Protein AF-A0A318GYC6-F1 (afdb_monomer)

Organism: NCBI:txid744406

Structure (mmCIF, N/CA/C/O backbone):
data_AF-A0A318GYC6-F1
#
_entry.id   AF-A0A318GYC6-F1
#
loop_
_atom_site.group_PDB
_atom_site.id
_atom_site.type_symbol
_atom_site.label_atom_id
_atom_site.label_alt_id
_atom_site.label_comp_id
_atom_site.label_asym_id
_atom_site.label_entity_id
_atom_site.label_seq_id
_atom_site.pdbx_PDB_ins_code
_atom_site.Cartn_x
_atom_site.Cartn_y
_atom_site.Cartn_z
_atom_site.occupancy
_atom_site.B_iso_or_equiv
_atom_site.auth_seq_id
_atom_site.auth_comp_id
_atom_site.auth_asym_id
_atom_site.auth_atom_id
_atom_site.pdbx_PDB_model_num
ATOM 1 N N . MET A 1 1 ? -8.474 -26.275 -6.271 1.00 38.78 1 MET A N 1
ATOM 2 C CA . MET A 1 1 ? -8.269 -25.717 -4.921 1.00 38.78 1 MET A CA 1
ATOM 3 C C . MET A 1 1 ? -9.166 -24.500 -4.816 1.00 38.78 1 MET A C 1
ATOM 5 O O . MET A 1 1 ? -8.887 -23.512 -5.479 1.00 38.78 1 MET A O 1
ATOM 9 N N . VAL A 1 2 ? -10.290 -24.625 -4.114 1.00 45.53 2 VAL A N 1
ATOM 10 C CA . VAL A 1 2 ? -11.172 -23.493 -3.804 1.00 45.53 2 VAL A CA 1
ATOM 11 C C . VAL A 1 2 ? -10.734 -22.996 -2.434 1.00 45.53 2 VAL A C 1
ATOM 13 O O . VAL A 1 2 ? -10.643 -23.796 -1.505 1.00 45.53 2 VAL A O 1
ATOM 16 N N . LEU A 1 3 ? -10.363 -21.723 -2.337 1.00 44.28 3 LEU A N 1
ATOM 17 C CA . LEU A 1 3 ? -10.061 -21.087 -1.062 1.00 44.28 3 LEU A CA 1
ATOM 18 C C . LEU A 1 3 ? -11.384 -20.514 -0.532 1.00 44.28 3 LEU A C 1
ATOM 20 O O . LEU A 1 3 ? -11.840 -19.488 -1.025 1.00 44.28 3 LEU A O 1
ATOM 24 N N . GLU A 1 4 ? -12.027 -21.189 0.419 1.00 53.41 4 GLU A N 1
ATOM 25 C CA . GLU A 1 4 ? -13.171 -20.623 1.146 1.00 53.41 4 GLU A CA 1
ATOM 26 C C . GLU A 1 4 ? -12.617 -19.763 2.288 1.00 53.41 4 GLU A C 1
ATOM 28 O O . GLU A 1 4 ? -12.263 -20.271 3.350 1.00 53.41 4 GLU A O 1
ATOM 33 N N . ALA A 1 5 ? -12.473 -18.461 2.044 1.00 60.94 5 ALA A N 1
ATOM 34 C CA . ALA A 1 5 ? -12.127 -17.480 3.066 1.00 60.94 5 ALA A CA 1
ATOM 35 C C . ALA A 1 5 ? -13.164 -16.356 3.012 1.00 60.94 5 ALA A C 1
ATOM 37 O O . ALA A 1 5 ? -13.162 -15.533 2.100 1.00 60.94 5 ALA A O 1
ATOM 38 N N . GLN A 1 6 ? -14.077 -16.356 3.977 1.00 66.06 6 GLN A N 1
ATOM 39 C CA . GLN A 1 6 ? -15.097 -15.330 4.148 1.00 66.06 6 GLN A CA 1
ATOM 40 C C . GLN A 1 6 ? -15.064 -14.888 5.611 1.00 66.06 6 GLN A C 1
ATOM 42 O O . GLN A 1 6 ? -15.323 -15.686 6.506 1.00 66.06 6 GLN A O 1
ATOM 47 N N . ALA A 1 7 ? -14.678 -13.632 5.837 1.00 75.81 7 ALA A N 1
ATOM 48 C CA . ALA A 1 7 ? -14.790 -12.958 7.125 1.00 75.81 7 ALA A CA 1
ATOM 49 C C . ALA A 1 7 ? -16.049 -12.084 7.116 1.00 75.81 7 ALA A C 1
ATOM 51 O O . ALA A 1 7 ? -16.463 -11.568 6.073 1.00 75.81 7 ALA A O 1
ATOM 52 N N . THR A 1 8 ? -16.665 -11.910 8.275 1.00 83.69 8 THR A N 1
ATOM 53 C CA . THR A 1 8 ? -17.798 -11.006 8.451 1.00 83.69 8 THR A CA 1
ATOM 54 C C . THR A 1 8 ? -17.336 -9.550 8.453 1.00 83.69 8 THR A C 1
ATOM 56 O O . THR A 1 8 ? -16.204 -9.225 8.813 1.00 83.69 8 THR A O 1
ATOM 59 N N . LEU A 1 9 ? -18.246 -8.631 8.117 1.00 81.44 9 LEU A N 1
ATOM 60 C CA . LEU A 1 9 ? -17.970 -7.198 8.259 1.00 81.44 9 LEU A CA 1
ATOM 61 C C . LEU A 1 9 ? -17.664 -6.822 9.718 1.00 81.44 9 LEU A C 1
ATOM 63 O O . LEU A 1 9 ? -16.872 -5.922 9.967 1.00 81.44 9 LEU A O 1
ATOM 67 N N . HIS A 1 10 ? -18.258 -7.539 10.677 1.00 84.00 10 HIS A N 1
ATOM 68 C CA . HIS A 1 10 ? -17.984 -7.344 12.097 1.00 84.00 10 HIS A CA 1
ATOM 69 C C . HIS A 1 10 ? -16.529 -7.680 12.455 1.00 84.00 10 HIS A C 1
ATOM 71 O O . HIS A 1 10 ? -15.883 -6.903 13.150 1.00 84.00 10 HIS A O 1
ATOM 77 N N . GLU A 1 11 ? -15.985 -8.781 11.934 1.00 83.88 11 GLU A N 1
ATOM 78 C CA . GLU A 1 11 ? -14.575 -9.146 12.139 1.00 83.88 11 GLU A CA 1
ATOM 79 C C . GLU A 1 11 ? -13.620 -8.134 11.492 1.00 83.88 11 GLU A C 1
ATOM 81 O O . GLU A 1 11 ? -12.584 -7.807 12.073 1.00 83.88 11 GLU A O 1
ATOM 86 N N . ALA A 1 12 ? -13.990 -7.569 10.337 1.00 83.88 12 ALA A N 1
ATOM 87 C CA . ALA A 1 12 ? -13.216 -6.510 9.690 1.00 83.88 12 ALA A CA 1
ATOM 88 C C . ALA A 1 12 ? -13.119 -5.233 10.550 1.00 83.88 12 ALA A C 1
ATOM 90 O O . ALA A 1 12 ? -12.103 -4.539 10.502 1.00 83.88 12 ALA A O 1
ATOM 91 N N . CYS A 1 13 ? -14.131 -4.937 11.375 1.00 82.75 13 CYS A N 1
ATOM 92 C CA . CYS A 1 13 ? -14.093 -3.799 12.299 1.00 82.75 13 CYS A CA 1
ATOM 93 C C . CYS A 1 13 ? -13.037 -3.952 13.402 1.00 82.75 13 CYS A C 1
ATOM 95 O O . CYS A 1 13 ? -12.530 -2.947 13.886 1.00 82.75 13 CYS A O 1
ATOM 97 N N . SER A 1 14 ? -12.721 -5.184 13.811 1.00 83.44 14 SER A N 1
ATOM 98 C CA . SER A 1 14 ? -11.726 -5.471 14.856 1.00 83.44 14 SER A CA 1
ATOM 99 C C . SER A 1 14 ? -10.344 -5.843 14.318 1.00 83.44 14 SER A C 1
ATOM 101 O O . SER A 1 14 ? -9.441 -6.101 15.107 1.00 83.44 14 SER A O 1
ATOM 103 N N . ALA A 1 15 ? -10.176 -5.926 12.998 1.00 85.81 15 ALA A N 1
ATOM 104 C CA . ALA A 1 15 ? -8.904 -6.289 12.391 1.00 85.81 15 ALA A CA 1
ATOM 105 C C . ALA A 1 15 ? -7.870 -5.164 12.538 1.00 85.81 15 ALA A C 1
ATOM 107 O O . ALA A 1 15 ? -8.207 -3.983 12.458 1.00 85.81 15 ALA A O 1
ATOM 108 N N . ASP A 1 16 ? -6.592 -5.522 12.646 1.00 82.06 16 ASP A N 1
ATOM 109 C CA . ASP A 1 16 ? -5.510 -4.530 12.631 1.00 82.06 16 ASP A CA 1
ATOM 110 C C . ASP A 1 16 ? -5.395 -3.846 11.257 1.00 82.06 16 ASP A C 1
ATOM 112 O O . ASP A 1 16 ? -5.120 -2.644 11.156 1.00 82.06 16 ASP A O 1
ATOM 116 N N . VAL A 1 17 ? -5.640 -4.623 10.192 1.00 85.25 17 VAL A N 1
ATOM 117 C CA . VAL A 1 17 ? -5.576 -4.197 8.791 1.00 85.25 17 VAL A CA 1
ATOM 118 C C . VAL A 1 17 ? -6.613 -4.934 7.933 1.00 85.25 17 VAL A C 1
ATOM 120 O O . VAL A 1 17 ? -6.736 -6.155 7.990 1.00 85.25 17 VAL A O 1
ATOM 123 N N . VAL A 1 18 ? -7.294 -4.188 7.062 1.00 84.62 18 VAL A N 1
ATOM 124 C CA . VAL A 1 18 ? -8.182 -4.677 6.003 1.00 84.62 18 VAL A CA 1
ATOM 125 C C . VAL A 1 18 ? -7.682 -4.171 4.649 1.00 84.62 18 VAL A C 1
ATOM 127 O O . VAL A 1 18 ? -7.550 -2.966 4.429 1.00 84.62 18 VAL A O 1
ATOM 130 N N . LEU A 1 19 ? -7.431 -5.090 3.714 1.00 82.62 19 LEU A N 1
ATOM 131 C CA . LEU A 1 19 ? -7.016 -4.768 2.347 1.00 82.62 19 LEU A CA 1
ATOM 132 C C . LEU A 1 19 ? -8.168 -5.007 1.375 1.00 82.62 19 LEU A C 1
ATOM 134 O O . LEU A 1 19 ? -8.715 -6.107 1.310 1.00 82.62 19 LEU A O 1
ATOM 138 N N . VAL A 1 20 ? -8.502 -3.993 0.583 1.00 83.75 20 VAL A N 1
ATOM 139 C CA . VAL A 1 20 ? -9.563 -4.068 -0.425 1.00 83.75 20 VAL A CA 1
ATOM 140 C C . VAL A 1 20 ? -8.948 -3.965 -1.817 1.0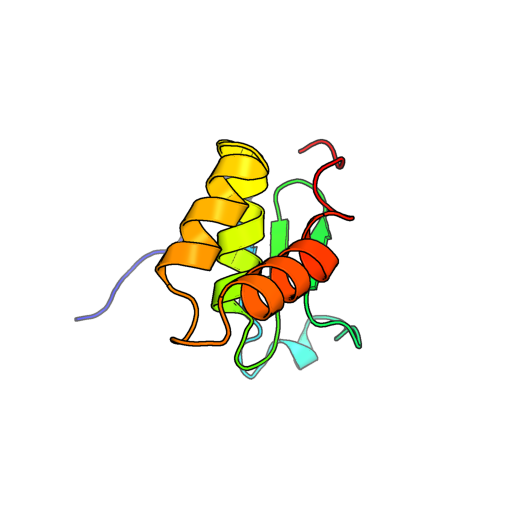0 83.75 20 VAL A C 1
ATOM 142 O O . VAL A 1 20 ? -8.335 -2.958 -2.172 1.00 83.75 20 VAL A O 1
ATOM 145 N N . GLY A 1 21 ? -9.109 -5.017 -2.621 1.00 80.62 21 GLY A N 1
ATOM 146 C CA . GLY A 1 21 ? -8.715 -5.019 -4.032 1.00 80.62 21 GLY A CA 1
ATOM 147 C C . GLY A 1 21 ? -9.704 -4.264 -4.929 1.00 80.62 21 GLY A C 1
ATOM 148 O O . GLY A 1 21 ? -10.880 -4.126 -4.605 1.00 80.62 21 GLY A O 1
ATOM 149 N N . SER A 1 22 ? -9.237 -3.818 -6.096 1.00 71.56 22 SER A N 1
ATOM 150 C CA . SER A 1 22 ? -10.007 -3.044 -7.087 1.00 71.56 22 SER A CA 1
ATOM 151 C C . SER A 1 22 ? -10.738 -3.920 -8.118 1.00 71.56 22 SER A C 1
ATOM 153 O O . SER A 1 22 ? -10.703 -3.620 -9.307 1.00 71.56 22 SER A O 1
ATOM 155 N N . GLY A 1 23 ? -11.342 -5.035 -7.686 1.00 77.38 23 GLY A N 1
ATOM 156 C CA . GLY A 1 23 ? -11.969 -6.039 -8.563 1.00 77.38 23 GLY A CA 1
ATOM 157 C C . GLY A 1 23 ? -12.845 -5.467 -9.694 1.00 77.38 23 GLY A C 1
ATOM 158 O O . GLY A 1 23 ? -13.309 -4.334 -9.639 1.00 77.38 23 GLY A O 1
ATOM 159 N N . LEU A 1 24 ? -13.105 -6.266 -10.738 1.00 79.00 24 LEU A N 1
ATOM 160 C CA . LEU A 1 24 ? -13.736 -5.806 -11.994 1.00 79.00 24 LEU A CA 1
ATOM 161 C C . LEU A 1 24 ? -15.015 -4.964 -11.805 1.00 79.00 24 LEU A C 1
ATOM 163 O O . LEU A 1 24 ? -15.258 -4.048 -12.586 1.00 79.00 24 LEU A O 1
ATOM 167 N N . GLN A 1 25 ? -15.796 -5.250 -10.761 1.00 80.88 25 GLN A N 1
ATOM 168 C CA . GLN A 1 25 ? -17.068 -4.587 -10.458 1.00 80.88 25 GLN A CA 1
ATOM 169 C C . GLN A 1 25 ? -16.964 -3.450 -9.430 1.00 80.88 25 GLN A C 1
ATOM 171 O O . GLN A 1 25 ? -17.977 -2.851 -9.089 1.00 80.88 25 GLN A O 1
ATOM 176 N N . THR A 1 26 ? -15.775 -3.102 -8.923 1.00 82.25 26 THR A N 1
ATOM 177 C CA . THR A 1 26 ? -15.621 -2.082 -7.865 1.00 82.25 26 THR A CA 1
ATOM 178 C C . THR A 1 26 ? -16.261 -0.743 -8.246 1.00 82.25 26 THR A C 1
ATOM 180 O O . THR A 1 26 ? -16.849 -0.082 -7.397 1.00 82.25 26 THR A O 1
ATOM 183 N N . ARG A 1 27 ? -16.232 -0.381 -9.535 1.00 82.44 27 ARG A N 1
ATOM 184 C CA . ARG A 1 27 ? -16.862 0.838 -10.073 1.00 82.44 27 ARG A CA 1
ATOM 185 C C . ARG A 1 27 ? -18.386 0.875 -9.965 1.00 82.44 27 ARG A C 1
ATOM 187 O O . ARG A 1 27 ? -18.959 1.952 -10.051 1.00 82.44 27 ARG A O 1
ATOM 194 N N . GLU A 1 28 ? -19.037 -0.274 -9.817 1.00 86.31 28 GLU A N 1
ATOM 195 C CA . GLU A 1 28 ? -20.497 -0.361 -9.699 1.00 86.31 28 GLU A CA 1
ATOM 196 C C . GLU A 1 28 ? -20.977 0.027 -8.294 1.00 86.31 28 GLU A C 1
ATOM 198 O O . GLU A 1 28 ? -22.141 0.375 -8.117 1.00 86.31 28 GLU A O 1
ATOM 203 N N . VAL A 1 29 ? -20.088 -0.037 -7.297 1.00 80.31 29 VAL A N 1
ATOM 204 C CA . VAL A 1 29 ? -20.449 0.059 -5.874 1.00 80.31 29 VAL A CA 1
ATOM 205 C C . VAL A 1 29 ? -19.620 1.077 -5.084 1.00 80.31 29 VAL A C 1
ATOM 207 O O . VAL A 1 29 ? -19.942 1.338 -3.926 1.00 80.31 29 VAL A O 1
ATOM 210 N N . ALA A 1 30 ? -18.564 1.649 -5.672 1.00 80.62 30 ALA A N 1
ATOM 211 C CA . ALA A 1 30 ? -17.696 2.627 -5.022 1.00 80.62 30 ALA A CA 1
ATOM 212 C C . ALA A 1 30 ? -17.131 3.664 -6.006 1.00 80.62 30 ALA A C 1
ATOM 214 O O . ALA A 1 30 ? -16.831 3.356 -7.163 1.00 80.62 30 ALA A O 1
ATOM 215 N N . ASP A 1 31 ? -16.915 4.881 -5.502 1.00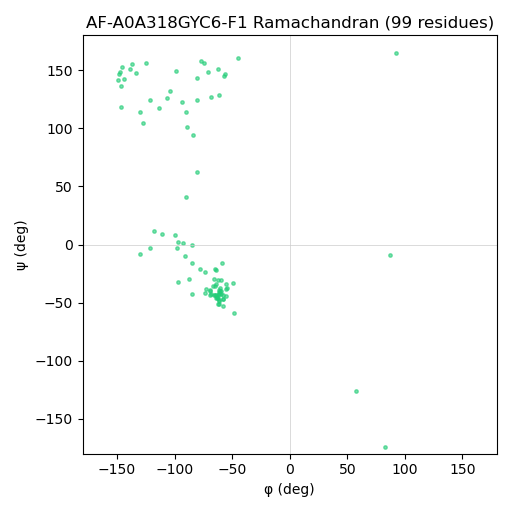 84.81 31 ASP A N 1
ATOM 216 C CA . ASP A 1 31 ? -16.236 5.941 -6.241 1.00 84.81 31 ASP A CA 1
ATOM 217 C C . ASP A 1 31 ? -14.758 5.595 -6.446 1.00 84.81 31 ASP A C 1
ATOM 219 O O . ASP A 1 31 ? -14.016 5.320 -5.499 1.00 84.81 31 ASP A O 1
ATOM 223 N N . VAL A 1 32 ? -14.312 5.643 -7.702 1.00 82.94 32 VAL A N 1
ATOM 224 C CA . VAL A 1 32 ? -12.900 5.446 -8.040 1.00 82.94 32 VAL A CA 1
ATOM 225 C C . VAL A 1 32 ? -12.190 6.788 -8.021 1.00 82.94 32 VAL A C 1
ATOM 227 O O . VAL A 1 32 ? -12.446 7.657 -8.851 1.00 82.94 32 VAL A O 1
ATOM 230 N N . LEU A 1 33 ? -11.271 6.925 -7.072 1.00 86.25 33 LEU A N 1
ATOM 231 C CA . LEU A 1 33 ? -10.410 8.091 -6.943 1.00 86.25 33 LEU A CA 1
ATOM 232 C C . LEU A 1 33 ? -9.241 8.000 -7.933 1.00 86.25 33 LEU A C 1
ATOM 234 O O . LEU A 1 33 ? -8.686 6.921 -8.145 1.00 86.25 33 LEU A O 1
ATOM 238 N N . ASP A 1 34 ? -8.826 9.137 -8.493 1.00 88.56 34 ASP A N 1
ATOM 239 C CA . ASP A 1 34 ? -7.632 9.235 -9.344 1.00 88.56 34 ASP A CA 1
ATOM 240 C C . ASP A 1 34 ? -6.354 9.312 -8.489 1.00 88.56 34 ASP A C 1
ATOM 242 O O . ASP A 1 34 ? -5.647 10.318 -8.434 1.00 88.56 34 ASP A O 1
ATOM 246 N N . GLN A 1 35 ? -6.111 8.251 -7.716 1.00 90.50 35 GLN A N 1
ATOM 247 C CA . GLN A 1 35 ? -4.940 8.111 -6.856 1.00 90.50 35 GLN A CA 1
ATOM 248 C C . GLN A 1 35 ? -4.515 6.639 -6.731 1.00 90.50 35 GLN A C 1
ATOM 250 O O . GLN A 1 35 ? -5.361 5.745 -6.710 1.00 90.50 35 GLN A O 1
ATOM 255 N N . PRO A 1 36 ? -3.207 6.357 -6.602 1.00 91.94 36 PRO A N 1
ATOM 256 C CA . PRO A 1 36 ? -2.695 4.985 -6.606 1.00 91.94 36 PRO A CA 1
ATOM 257 C C . PRO A 1 36 ? -2.978 4.202 -5.316 1.00 91.94 36 PRO A C 1
ATOM 259 O O . PRO A 1 36 ? -2.984 2.972 -5.338 1.00 91.94 36 PRO A O 1
ATOM 262 N N . PHE A 1 37 ? -3.181 4.903 -4.197 1.00 94.81 37 PHE A N 1
ATOM 263 C CA . PHE A 1 37 ? -3.382 4.334 -2.866 1.00 94.81 37 PHE A CA 1
ATOM 264 C C . PHE A 1 37 ? -4.285 5.249 -2.032 1.00 94.81 37 PHE A C 1
ATOM 266 O O . PHE A 1 37 ? -4.157 6.477 -2.092 1.00 94.81 37 PHE A O 1
ATOM 273 N N . VAL A 1 38 ? -5.176 4.668 -1.231 1.00 94.06 38 VAL A N 1
ATOM 274 C CA . VAL A 1 38 ? -5.953 5.378 -0.209 1.00 94.06 38 VAL A CA 1
ATOM 275 C C . VAL A 1 38 ? -6.148 4.482 1.008 1.00 94.06 38 VAL A C 1
ATOM 277 O O . VAL A 1 38 ? -6.388 3.284 0.869 1.00 94.06 38 VAL A O 1
ATOM 280 N N . ALA A 1 39 ? -6.091 5.071 2.201 1.00 93.88 39 ALA A N 1
ATOM 281 C CA . ALA A 1 39 ? -6.493 4.390 3.424 1.00 93.88 39 ALA A CA 1
ATOM 282 C C . ALA A 1 39 ? -7.331 5.287 4.348 1.00 93.88 39 ALA A C 1
ATOM 284 O O . ALA A 1 39 ? -7.285 6.528 4.287 1.00 93.88 39 ALA A O 1
ATOM 285 N N . ARG A 1 40 ? -8.135 4.630 5.184 1.00 91.31 40 ARG A N 1
ATOM 286 C CA . ARG A 1 40 ? -9.010 5.203 6.211 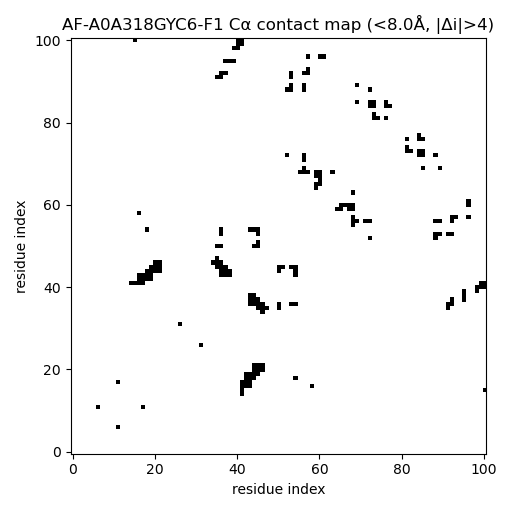1.00 91.31 40 ARG A CA 1
ATOM 287 C C . ARG A 1 40 ? -9.065 4.226 7.387 1.00 91.31 40 ARG A C 1
ATOM 289 O O . ARG A 1 40 ? -9.513 3.097 7.214 1.00 91.31 40 ARG A O 1
ATOM 296 N N . GLY A 1 41 ? -8.620 4.660 8.565 1.00 90.50 41 GLY A N 1
ATOM 297 C CA . GLY A 1 41 ? -8.533 3.788 9.738 1.00 90.50 41 GLY A CA 1
ATOM 298 C C . GLY A 1 41 ? -7.660 2.562 9.467 1.00 90.50 41 GLY A C 1
ATOM 299 O O . GLY A 1 41 ? -6.523 2.697 9.008 1.00 90.50 41 GLY A O 1
ATOM 300 N N . ASN A 1 42 ? -8.209 1.375 9.713 1.00 92.12 42 ASN A N 1
ATOM 301 C CA . ASN A 1 42 ? -7.579 0.088 9.417 1.00 92.12 42 ASN A CA 1
ATOM 302 C C . ASN A 1 42 ? -7.797 -0.412 7.970 1.00 92.12 42 ASN A C 1
ATOM 304 O O . ASN A 1 42 ? -7.271 -1.466 7.622 1.00 92.12 42 ASN A O 1
ATOM 308 N N . VAL A 1 43 ? -8.521 0.313 7.108 1.00 91.94 43 VAL A N 1
ATOM 309 C CA . VAL A 1 43 ? -8.840 -0.125 5.737 1.00 91.94 43 VAL A CA 1
ATOM 310 C C . VAL A 1 43 ? -7.983 0.599 4.699 1.00 91.94 43 VAL A C 1
ATOM 312 O O . VAL A 1 43 ? -7.916 1.830 4.693 1.00 91.94 43 VAL A O 1
ATOM 315 N N . ALA A 1 44 ? -7.397 -0.148 3.760 1.00 93.88 44 ALA A N 1
ATOM 316 C CA . ALA A 1 44 ? -6.647 0.393 2.628 1.00 93.88 44 ALA A CA 1
ATOM 317 C C . ALA A 1 44 ? -7.023 -0.258 1.290 1.00 93.88 44 ALA A C 1
ATOM 319 O O . ALA A 1 44 ? -7.327 -1.450 1.212 1.00 93.88 44 ALA A O 1
ATOM 320 N N . THR A 1 45 ? -6.944 0.524 0.214 1.00 93.19 45 THR A N 1
ATOM 321 C CA . THR A 1 45 ? -7.083 0.046 -1.166 1.00 93.19 45 THR A CA 1
ATOM 322 C C . THR A 1 45 ? -6.061 0.709 -2.086 1.00 93.19 45 THR A C 1
ATOM 324 O O . THR A 1 45 ? -5.600 1.827 -1.842 1.00 93.19 45 THR A O 1
ATOM 327 N N . ALA A 1 46 ? -5.680 -0.008 -3.141 1.00 92.94 46 ALA A N 1
ATOM 328 C CA . ALA A 1 46 ? -4.716 0.434 -4.134 1.00 92.94 46 ALA A CA 1
ATOM 329 C C . ALA A 1 46 ? -5.074 -0.107 -5.523 1.00 92.94 46 ALA A C 1
ATOM 331 O O . ALA A 1 46 ? -5.695 -1.166 -5.663 1.00 92.94 46 ALA A O 1
ATOM 332 N N . GLY A 1 47 ? -4.656 0.621 -6.556 1.00 88.44 47 GLY A N 1
ATOM 333 C CA . GLY A 1 47 ? -4.929 0.294 -7.953 1.00 88.44 47 GLY A CA 1
ATOM 334 C C . GLY A 1 47 ? -3.664 0.193 -8.801 1.00 88.44 47 GLY A C 1
ATOM 335 O O . GLY A 1 47 ? -2.634 0.794 -8.499 1.00 88.44 47 GLY A O 1
ATOM 336 N N . GLY A 1 48 ? -3.758 -0.555 -9.901 1.00 87.88 48 GLY A N 1
ATOM 337 C CA . GLY A 1 48 ? -2.684 -0.681 -10.887 1.00 87.88 48 GLY A CA 1
ATOM 338 C C . GLY A 1 48 ? -1.608 -1.710 -10.531 1.00 87.88 48 GLY A C 1
ATOM 339 O O . GLY A 1 48 ? -1.707 -2.452 -9.556 1.00 87.88 48 GLY A O 1
ATOM 340 N N . CYS A 1 49 ? -0.560 -1.767 -11.354 1.00 91.44 49 CYS A N 1
ATOM 341 C CA . CYS A 1 49 ? 0.486 -2.793 -11.271 1.00 91.44 49 CYS A CA 1
ATOM 342 C C . CYS A 1 49 ? 1.314 -2.754 -9.977 1.00 91.44 49 CYS A C 1
ATOM 344 O O . CYS A 1 49 ? 1.900 -3.765 -9.605 1.00 91.44 49 CYS A O 1
ATOM 346 N N . LEU A 1 50 ? 1.345 -1.612 -9.286 1.00 93.56 50 LEU A N 1
ATOM 347 C CA . LEU A 1 50 ? 2.076 -1.423 -8.030 1.00 93.56 50 LEU A CA 1
ATOM 348 C C . LEU A 1 50 ? 1.177 -1.531 -6.788 1.00 93.56 50 LEU A C 1
ATOM 350 O O . LEU A 1 50 ? 1.638 -1.277 -5.677 1.00 93.56 50 LEU A O 1
ATOM 354 N N . ALA A 1 51 ? -0.089 -1.931 -6.948 1.00 92.62 51 ALA A N 1
ATOM 355 C CA . ALA A 1 51 ? -1.041 -2.021 -5.843 1.00 92.62 51 ALA A CA 1
ATOM 356 C C . ALA A 1 51 ? -0.536 -2.912 -4.698 1.00 92.62 51 ALA A C 1
ATOM 358 O O . ALA A 1 51 ? -0.620 -2.524 -3.535 1.00 92.62 51 ALA A O 1
ATOM 359 N N . SER A 1 52 ? 0.037 -4.076 -5.019 1.00 93.06 52 SER A N 1
ATOM 360 C CA . SER A 1 52 ? 0.592 -5.001 -4.023 1.00 93.06 52 SER A CA 1
ATOM 361 C C . SER A 1 52 ? 1.736 -4.379 -3.223 1.00 93.06 52 SER A C 1
ATOM 363 O O . SER A 1 52 ? 1.781 -4.537 -2.007 1.00 93.06 52 SER A O 1
ATOM 365 N N . VAL A 1 53 ? 2.619 -3.629 -3.886 1.00 95.75 53 VAL A N 1
ATOM 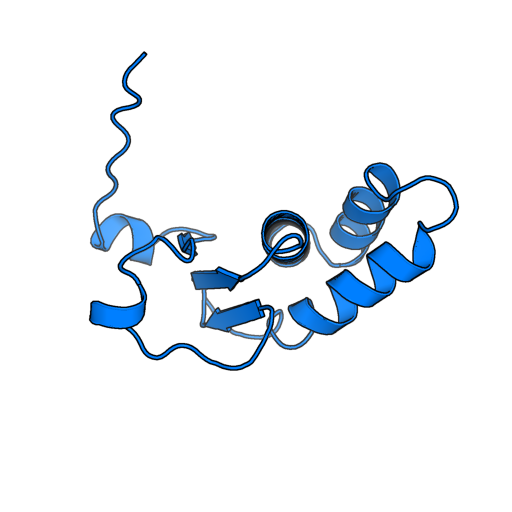366 C CA . VAL A 1 53 ? 3.751 -2.936 -3.258 1.00 95.75 53 VAL A CA 1
ATOM 367 C C . VAL A 1 53 ? 3.246 -1.876 -2.283 1.00 95.75 53 VAL A C 1
ATOM 369 O O . VAL A 1 53 ? 3.714 -1.813 -1.150 1.00 95.75 53 VAL A O 1
ATOM 372 N N . TYR A 1 54 ? 2.257 -1.074 -2.684 1.00 96.88 54 TYR A N 1
ATOM 373 C CA . TYR A 1 54 ? 1.702 -0.027 -1.822 1.00 96.88 54 TYR A CA 1
ATOM 374 C C . TYR A 1 54 ? 0.938 -0.601 -0.627 1.00 96.88 54 TYR A C 1
ATOM 376 O O . TYR A 1 54 ? 1.123 -0.135 0.495 1.00 96.88 54 TYR A O 1
ATOM 384 N N . LEU A 1 55 ? 0.124 -1.639 -0.839 1.00 96.12 55 LEU A N 1
ATOM 385 C CA . LEU A 1 55 ? -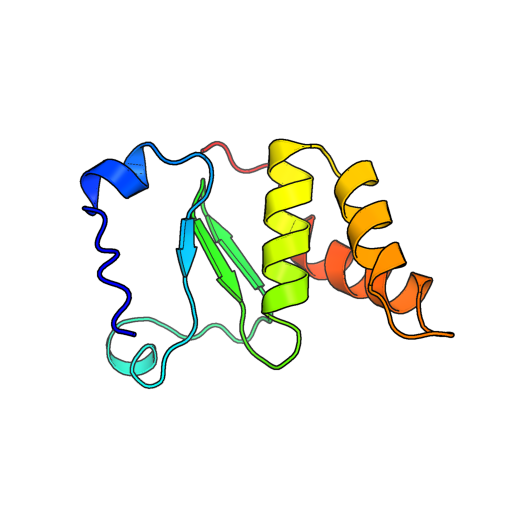0.594 -2.305 0.250 1.00 96.12 55 LEU A CA 1
ATOM 386 C C . LEU A 1 55 ? 0.384 -2.953 1.239 1.00 96.12 55 LEU A C 1
ATOM 388 O O . LEU A 1 55 ? 0.242 -2.746 2.441 1.00 96.12 55 LEU A O 1
ATOM 392 N N . ALA A 1 56 ? 1.408 -3.662 0.751 1.00 96.19 56 ALA A N 1
ATOM 393 C CA . ALA A 1 56 ? 2.432 -4.262 1.604 1.00 96.19 56 ALA A CA 1
ATOM 394 C C . ALA A 1 56 ? 3.222 -3.202 2.386 1.00 96.19 56 ALA A C 1
ATOM 396 O O . ALA A 1 56 ? 3.381 -3.331 3.598 1.00 96.19 56 ALA A O 1
ATOM 397 N N . ALA A 1 57 ? 3.657 -2.125 1.722 1.00 97.62 57 ALA A N 1
ATOM 398 C CA . ALA A 1 57 ? 4.373 -1.030 2.370 1.00 97.62 57 ALA A CA 1
ATOM 399 C C . ALA A 1 57 ? 3.545 -0.399 3.497 1.00 97.62 57 ALA A C 1
ATOM 401 O O . ALA A 1 57 ? 4.074 -0.157 4.578 1.00 97.62 57 ALA A O 1
ATOM 402 N N . TRP A 1 58 ? 2.248 -0.161 3.271 1.00 97.44 58 TRP A N 1
ATOM 403 C CA . TRP A 1 58 ? 1.373 0.424 4.286 1.00 97.44 58 TRP A CA 1
ATOM 404 C C . TRP A 1 58 ? 1.112 -0.528 5.460 1.00 97.44 58 TRP A C 1
ATOM 406 O O . TRP A 1 58 ? 1.212 -0.096 6.606 1.00 97.44 58 TRP A O 1
ATOM 416 N N . VAL A 1 59 ? 0.846 -1.815 5.196 1.00 96.12 59 VAL A N 1
ATOM 417 C CA . VAL A 1 59 ? 0.654 -2.841 6.242 1.00 96.12 59 VAL A CA 1
ATOM 418 C C . VAL A 1 59 ? 1.883 -2.920 7.140 1.00 96.12 59 VAL A C 1
ATOM 420 O O . VAL A 1 59 ? 1.768 -2.801 8.356 1.00 96.12 59 VAL A O 1
ATOM 423 N N . ILE A 1 60 ? 3.065 -3.081 6.540 1.00 97.00 60 ILE A N 1
ATOM 424 C CA . ILE A 1 60 ? 4.315 -3.215 7.290 1.00 97.00 60 ILE A CA 1
ATOM 425 C C . ILE A 1 60 ? 4.603 -1.918 8.045 1.00 97.00 60 ILE A C 1
ATOM 427 O O . ILE A 1 60 ? 4.933 -1.964 9.223 1.00 97.00 60 ILE A O 1
ATOM 431 N N . ALA A 1 61 ? 4.417 -0.755 7.415 1.00 96.56 61 ALA A N 1
ATOM 432 C CA . ALA A 1 61 ? 4.674 0.523 8.071 1.00 96.56 61 ALA A CA 1
ATOM 433 C C . ALA A 1 61 ? 3.744 0.775 9.263 1.00 96.56 61 ALA A C 1
ATOM 435 O O . ALA A 1 61 ? 4.166 1.392 10.240 1.00 96.56 61 ALA A O 1
ATOM 436 N N . ARG A 1 62 ? 2.493 0.309 9.190 1.00 93.75 62 ARG A N 1
ATOM 437 C CA . ARG A 1 62 ? 1.510 0.437 10.270 1.00 93.75 62 ARG A CA 1
ATOM 438 C C . ARG A 1 62 ? 1.797 -0.513 11.434 1.00 93.75 62 ARG A C 1
ATOM 440 O O . ARG A 1 62 ? 1.669 -0.086 12.575 1.00 93.75 62 ARG A O 1
ATOM 447 N N . GLN A 1 63 ? 2.180 -1.758 11.148 1.00 93.88 63 GLN A N 1
ATOM 448 C CA . GLN A 1 63 ? 2.399 -2.788 12.171 1.00 93.88 63 GLN A CA 1
ATOM 449 C C . GLN A 1 63 ? 3.807 -2.728 12.783 1.00 93.88 63 GLN A C 1
ATOM 451 O O . GLN A 1 63 ? 3.960 -2.829 13.994 1.00 93.88 63 GLN A O 1
ATOM 456 N N . GLU A 1 64 ? 4.826 -2.523 11.947 1.00 95.94 64 GLU A N 1
ATOM 457 C CA . GLU A 1 64 ? 6.246 -2.691 12.295 1.00 95.94 64 GLU A CA 1
ATOM 458 C C . GLU A 1 64 ? 7.073 -1.403 12.109 1.00 95.94 64 GLU A C 1
ATOM 460 O O . GLU A 1 64 ? 8.265 -1.360 12.413 1.00 95.94 64 GLU A O 1
ATOM 465 N N . GLY A 1 65 ? 6.457 -0.328 11.611 1.00 96.50 65 GLY A N 1
ATOM 466 C CA . GLY A 1 65 ? 7.099 0.971 11.426 1.00 96.50 65 GLY A CA 1
ATOM 467 C C . GLY A 1 65 ? 7.725 1.198 10.044 1.00 96.50 65 GLY A C 1
ATOM 468 O O . GLY A 1 65 ? 7.931 0.296 9.230 1.00 96.50 65 GLY A O 1
ATOM 469 N N . VAL A 1 66 ? 8.024 2.470 9.765 1.00 97.56 66 VAL A N 1
ATOM 470 C CA . VAL A 1 66 ? 8.479 2.950 8.446 1.00 97.56 66 VAL A CA 1
ATOM 471 C C . VAL A 1 66 ? 9.787 2.301 7.995 1.00 97.56 66 VAL A C 1
ATOM 473 O O . VAL A 1 66 ? 9.933 2.001 6.812 1.00 97.56 66 VAL A O 1
ATOM 476 N N . ASP A 1 67 ? 10.725 2.064 8.908 1.00 98.06 67 ASP A N 1
ATOM 477 C CA . ASP A 1 67 ? 12.032 1.499 8.559 1.00 98.06 67 ASP A CA 1
ATOM 478 C C . ASP A 1 67 ? 11.914 0.036 8.113 1.00 98.06 67 ASP A C 1
ATOM 480 O O . ASP A 1 67 ? 12.520 -0.354 7.112 1.00 98.06 67 ASP A O 1
ATOM 484 N N . ALA A 1 68 ? 11.056 -0.746 8.778 1.00 98.12 68 ALA A N 1
ATOM 485 C CA . ALA A 1 68 ? 10.74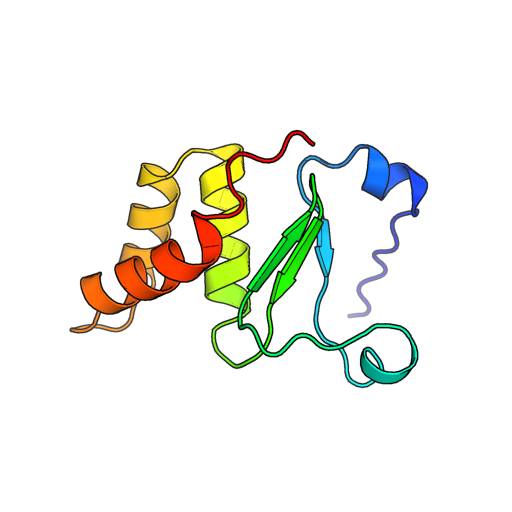6 -2.115 8.375 1.00 98.12 68 ALA A CA 1
ATOM 486 C C . ALA A 1 68 ? 10.107 -2.150 6.979 1.00 98.12 68 ALA A C 1
ATOM 488 O O . ALA A 1 68 ? 10.501 -2.952 6.131 1.00 98.12 68 ALA A O 1
ATOM 489 N N . ALA A 1 69 ? 9.175 -1.231 6.703 1.00 98.31 69 ALA A N 1
ATOM 490 C CA . ALA A 1 69 ? 8.558 -1.119 5.386 1.00 98.31 69 ALA A CA 1
ATOM 491 C C . ALA A 1 69 ? 9.580 -0.749 4.305 1.00 98.31 69 ALA A C 1
ATOM 493 O O . ALA A 1 69 ? 9.620 -1.386 3.254 1.00 98.31 69 ALA A O 1
ATOM 494 N N . ARG A 1 70 ? 10.446 0.238 4.566 1.00 98.56 70 ARG A N 1
ATOM 495 C CA . ARG A 1 70 ? 11.515 0.636 3.639 1.00 98.56 70 ARG A CA 1
ATOM 496 C C . ARG A 1 70 ? 12.437 -0.535 3.316 1.00 98.56 70 ARG A C 1
ATOM 498 O O . ARG A 1 70 ? 12.686 -0.772 2.139 1.00 98.56 70 ARG A O 1
ATOM 505 N N . SER A 1 71 ? 12.883 -1.282 4.328 1.00 98.44 71 SER A N 1
ATOM 506 C CA . SER A 1 71 ? 13.734 -2.462 4.128 1.00 98.44 71 SER A CA 1
ATOM 507 C C . SER A 1 71 ? 13.027 -3.526 3.290 1.00 98.44 71 SER A C 1
ATOM 509 O O . SER A 1 71 ? 13.574 -3.980 2.290 1.00 98.44 71 SER A O 1
ATOM 511 N N . ALA A 1 72 ? 11.782 -3.871 3.633 1.00 98.06 72 ALA A N 1
ATOM 512 C CA . ALA A 1 72 ? 11.031 -4.900 2.919 1.00 98.06 72 ALA A CA 1
ATOM 513 C C . ALA A 1 72 ? 10.804 -4.541 1.441 1.00 98.06 72 ALA A C 1
ATOM 515 O O . ALA A 1 72 ? 10.965 -5.387 0.561 1.00 98.06 72 ALA A O 1
ATOM 516 N N . ILE A 1 73 ? 10.463 -3.279 1.152 1.00 98.25 73 ILE A N 1
ATOM 517 C CA . ILE A 1 73 ? 10.287 -2.804 -0.225 1.00 98.25 73 ILE A CA 1
ATOM 518 C C . ILE A 1 73 ? 11.624 -2.748 -0.966 1.00 98.25 73 ILE A C 1
ATOM 520 O O . ILE A 1 73 ? 11.682 -3.131 -2.135 1.00 98.25 73 ILE A O 1
ATOM 524 N N . HIS A 1 74 ? 12.700 -2.330 -0.298 1.00 98.25 74 HIS A N 1
ATOM 525 C CA . HIS A 1 74 ? 14.042 -2.360 -0.868 1.00 98.25 74 HIS A CA 1
ATOM 526 C C . HIS A 1 74 ? 14.424 -3.789 -1.281 1.00 98.25 74 HIS A C 1
ATOM 528 O O . HIS A 1 74 ? 14.870 -4.010 -2.406 1.00 98.25 74 HIS A O 1
ATOM 534 N N . ASP A 1 75 ? 14.201 -4.791 -0.435 1.00 97.06 75 ASP A N 1
ATOM 535 C CA . ASP A 1 75 ? 14.616 -6.170 -0.711 1.00 97.06 75 ASP A CA 1
ATOM 536 C C . ASP A 1 75 ? 13.978 -6.736 -1.987 1.00 97.06 75 ASP A C 1
ATOM 538 O O . ASP A 1 75 ? 14.670 -7.343 -2.811 1.00 97.06 75 ASP A O 1
ATOM 542 N N . VAL A 1 76 ? 12.696 -6.439 -2.220 1.00 95.81 76 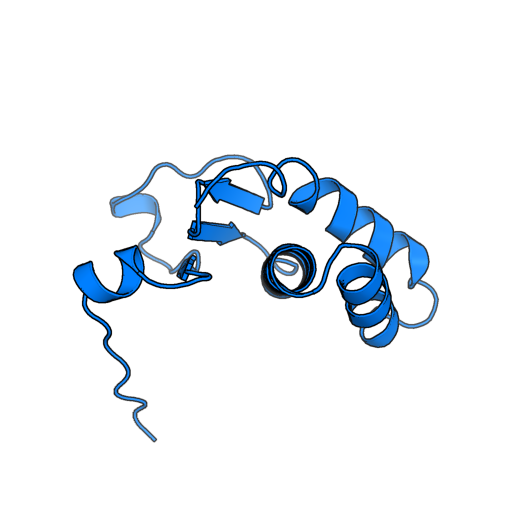VAL A N 1
ATOM 543 C CA . VAL A 1 76 ? 11.940 -6.938 -3.383 1.00 95.81 76 VAL A CA 1
ATOM 544 C C . VAL A 1 76 ? 11.992 -6.025 -4.610 1.00 95.81 76 VAL A C 1
ATOM 546 O O . VAL A 1 76 ? 11.560 -6.433 -5.689 1.00 95.81 76 VAL A O 1
ATOM 549 N N . ALA A 1 77 ? 12.515 -4.804 -4.476 1.00 97.06 77 ALA A N 1
ATOM 550 C CA . ALA A 1 77 ? 12.574 -3.852 -5.579 1.00 97.06 77 ALA A CA 1
ATOM 551 C C . ALA A 1 77 ? 13.446 -4.363 -6.749 1.00 97.06 77 ALA A C 1
ATOM 553 O O . ALA A 1 77 ? 14.416 -5.100 -6.520 1.00 97.06 77 ALA A O 1
ATOM 554 N N . PRO A 1 78 ? 13.157 -3.962 -8.002 1.00 95.81 78 PRO A N 1
ATOM 555 C CA . PRO A 1 78 ? 13.969 -4.346 -9.153 1.00 95.81 78 PRO A CA 1
ATOM 556 C C . PRO A 1 78 ? 15.441 -3.943 -8.992 1.00 95.81 78 PRO A C 1
ATOM 558 O O . PRO A 1 78 ? 15.778 -2.926 -8.378 1.00 95.81 78 PRO A O 1
ATOM 561 N N . VAL A 1 79 ? 16.344 -4.762 -9.536 1.00 96.00 79 VAL A N 1
ATOM 562 C CA . VAL A 1 79 ? 17.788 -4.493 -9.488 1.00 96.00 79 VAL A CA 1
ATOM 563 C C . VAL A 1 79 ? 18.085 -3.187 -10.224 1.00 96.00 79 VAL A C 1
ATOM 565 O O . VAL A 1 79 ? 17.682 -3.018 -11.368 1.00 96.00 79 VAL A O 1
ATOM 568 N N . GLY A 1 80 ? 18.808 -2.277 -9.568 1.00 97.31 80 GLY A N 1
ATOM 569 C CA . GLY A 1 80 ? 19.114 -0.946 -10.103 1.00 97.31 80 GLY A CA 1
ATOM 570 C C . GLY A 1 80 ? 18.053 0.124 -9.818 1.00 97.31 80 GLY A C 1
ATOM 571 O O . GLY A 1 80 ? 18.341 1.298 -10.012 1.00 97.31 80 GLY A O 1
ATOM 572 N N . GLU A 1 81 ? 16.881 -0.246 -9.291 1.00 97.44 81 GLU A N 1
ATOM 573 C CA . GLU A 1 81 ? 15.762 0.680 -9.025 1.00 97.44 81 GLU A CA 1
ATOM 574 C C . GLU A 1 81 ? 15.397 0.773 -7.534 1.00 97.44 81 GLU A C 1
ATOM 576 O O . GLU A 1 81 ? 14.355 1.315 -7.173 1.00 97.44 81 GLU A O 1
ATOM 581 N N . LYS A 1 82 ? 16.243 0.228 -6.654 1.00 96.62 82 LYS A N 1
ATOM 582 C CA . LYS A 1 82 ? 15.965 0.025 -5.225 1.00 96.62 82 LYS A CA 1
ATOM 583 C C . LYS A 1 82 ? 15.396 1.265 -4.529 1.00 96.62 82 LYS A C 1
ATOM 585 O O . LYS A 1 82 ? 14.267 1.229 -4.040 1.00 96.62 82 LYS A O 1
ATOM 590 N N . GLU A 1 83 ? 16.137 2.369 -4.553 1.00 97.81 83 GLU A N 1
ATOM 591 C CA . GLU A 1 83 ? 15.741 3.571 -3.814 1.00 97.81 83 GLU A CA 1
ATOM 592 C C . GLU A 1 83 ? 14.560 4.292 -4.441 1.00 97.81 83 GLU A C 1
ATOM 594 O O . GLU A 1 83 ? 13.656 4.718 -3.725 1.00 97.81 83 GLU A O 1
ATOM 599 N N . GLU A 1 84 ? 14.493 4.349 -5.773 1.00 97.88 84 GLU A N 1
ATOM 600 C CA . GLU A 1 84 ? 13.337 4.935 -6.452 1.00 97.88 84 GLU A CA 1
ATOM 601 C C . GLU A 1 84 ? 12.053 4.166 -6.105 1.00 97.88 84 GLU A C 1
ATOM 603 O O . GLU A 1 84 ? 11.000 4.768 -5.873 1.00 97.88 84 GLU A O 1
ATOM 608 N N . HIS A 1 85 ? 12.133 2.836 -6.029 1.00 97.19 85 HIS A N 1
ATOM 609 C CA . HIS A 1 85 ? 10.994 1.988 -5.703 1.00 97.19 85 HIS A CA 1
ATOM 610 C C . HIS A 1 85 ? 10.508 2.214 -4.265 1.00 97.19 85 HIS A C 1
ATOM 612 O O . HIS A 1 85 ? 9.304 2.372 -4.036 1.00 97.19 85 HIS A O 1
ATOM 618 N N . VAL A 1 86 ? 11.441 2.307 -3.309 1.00 98.31 86 VAL A N 1
ATOM 619 C CA . VAL A 1 86 ? 11.144 2.644 -1.909 1.00 98.31 86 VAL A CA 1
ATOM 620 C C . VAL A 1 86 ? 10.528 4.035 -1.812 1.00 98.31 86 VAL A C 1
ATOM 622 O O . VAL A 1 86 ? 9.456 4.195 -1.230 1.00 98.31 86 VAL A O 1
ATOM 625 N N . GLU A 1 87 ? 11.155 5.047 -2.406 1.00 98.25 87 GLU A N 1
ATOM 626 C CA . GLU A 1 87 ? 10.659 6.423 -2.367 1.00 98.25 87 GLU A CA 1
ATOM 627 C C . GLU A 1 87 ? 9.265 6.547 -2.978 1.00 98.25 87 GLU A C 1
ATOM 629 O O . GLU A 1 87 ? 8.399 7.218 -2.411 1.00 98.25 87 GLU A O 1
ATOM 634 N N . ARG A 1 88 ? 9.022 5.876 -4.109 1.00 97.81 88 ARG A N 1
ATOM 635 C CA . ARG A 1 88 ? 7.712 5.851 -4.760 1.00 97.81 88 ARG A CA 1
ATOM 636 C C . ARG A 1 88 ? 6.653 5.240 -3.847 1.00 97.81 88 ARG A C 1
ATOM 638 O O . ARG A 1 88 ? 5.592 5.842 -3.691 1.00 97.81 88 ARG A O 1
ATOM 645 N N . ALA A 1 89 ? 6.932 4.092 -3.229 1.00 97.69 89 ALA A N 1
ATOM 646 C CA . ALA A 1 89 ? 6.002 3.458 -2.298 1.00 97.69 89 ALA A CA 1
ATOM 647 C C . ALA A 1 89 ? 5.729 4.358 -1.084 1.00 97.69 89 ALA A C 1
ATOM 649 O O . ALA A 1 89 ? 4.572 4.675 -0.795 1.00 97.69 89 ALA A O 1
ATOM 650 N N . MET A 1 90 ? 6.784 4.849 -0.428 1.00 98.12 90 MET A N 1
ATOM 651 C CA . MET A 1 90 ? 6.664 5.685 0.768 1.00 98.12 90 MET A CA 1
ATOM 652 C C . MET A 1 90 ? 5.909 6.989 0.489 1.00 98.12 90 MET A C 1
ATOM 654 O O . MET A 1 90 ? 5.056 7.377 1.289 1.00 98.12 90 MET A O 1
ATOM 658 N N . ARG A 1 91 ? 6.131 7.624 -0.670 1.00 98.06 91 ARG A N 1
ATOM 659 C CA . ARG A 1 91 ? 5.398 8.830 -1.094 1.00 98.06 91 ARG A CA 1
ATOM 660 C C . ARG A 1 91 ? 3.881 8.630 -1.074 1.00 98.06 91 ARG A C 1
ATOM 662 O O . ARG A 1 91 ? 3.158 9.562 -0.731 1.00 98.06 91 ARG A O 1
ATOM 669 N N . HIS A 1 92 ? 3.400 7.443 -1.440 1.00 96.94 92 HIS A N 1
ATOM 670 C CA . HIS A 1 92 ? 1.968 7.158 -1.518 1.00 96.94 92 HIS A CA 1
ATOM 671 C C . HIS A 1 92 ? 1.361 6.683 -0.195 1.00 96.94 92 HIS A C 1
ATOM 673 O O . HIS A 1 92 ? 0.191 6.969 0.050 1.00 96.94 92 HIS A O 1
ATOM 679 N N . VAL A 1 93 ? 2.127 6.007 0.668 1.00 97.06 93 VAL A N 1
ATOM 680 C CA . VAL A 1 93 ? 1.579 5.410 1.902 1.00 97.06 93 VAL A CA 1
ATOM 681 C C . VAL A 1 93 ? 1.769 6.272 3.150 1.00 97.06 93 VAL A C 1
ATOM 683 O O . VAL A 1 93 ? 0.902 6.266 4.022 1.00 97.06 93 VAL A O 1
ATOM 686 N N . MET A 1 94 ? 2.856 7.052 3.241 1.00 96.62 94 MET A N 1
ATOM 687 C CA . MET A 1 94 ? 3.166 7.863 4.430 1.00 96.62 94 MET A CA 1
ATOM 688 C C . MET A 1 94 ? 2.050 8.831 4.851 1.00 96.62 94 MET A C 1
ATOM 690 O O . MET A 1 94 ? 1.818 8.936 6.058 1.00 96.62 94 MET A O 1
ATOM 694 N N . PRO A 1 95 ? 1.314 9.492 3.931 1.00 95.88 95 PRO A N 1
ATOM 695 C CA . PRO A 1 95 ? 0.210 10.377 4.313 1.00 95.88 95 PRO A CA 1
ATOM 696 C C . PRO A 1 95 ? -0.903 9.691 5.120 1.00 95.88 95 PRO A C 1
ATOM 698 O O . PRO A 1 95 ? -1.717 10.372 5.738 1.00 95.88 95 PRO A O 1
ATOM 701 N N . PHE A 1 96 ? -0.947 8.355 5.127 1.00 95.00 96 PHE A N 1
ATOM 702 C CA . PHE A 1 96 ? -2.013 7.562 5.730 1.00 95.00 96 PHE A CA 1
ATOM 703 C C . PHE A 1 96 ? -1.592 6.781 6.988 1.00 95.00 96 PHE A C 1
ATOM 705 O O . PHE A 1 96 ? -2.362 5.951 7.469 1.00 95.00 96 PHE A O 1
ATOM 712 N N . LEU A 1 97 ? -0.393 7.014 7.535 1.00 91.69 97 LEU A N 1
ATOM 713 C CA . LEU A 1 97 ? 0.094 6.294 8.725 1.00 91.69 97 LEU A CA 1
ATOM 714 C C . LEU A 1 97 ? -0.373 6.901 10.059 1.00 91.69 97 LEU A C 1
ATOM 716 O O . LEU A 1 97 ? -0.313 6.233 11.083 1.00 91.69 97 LEU A O 1
ATOM 720 N N . GLY A 1 98 ? -0.862 8.145 10.062 1.00 78.19 98 GLY A N 1
ATOM 721 C CA . GLY A 1 98 ? -1.285 8.855 11.280 1.00 78.19 98 GLY A CA 1
ATOM 722 C C . GLY 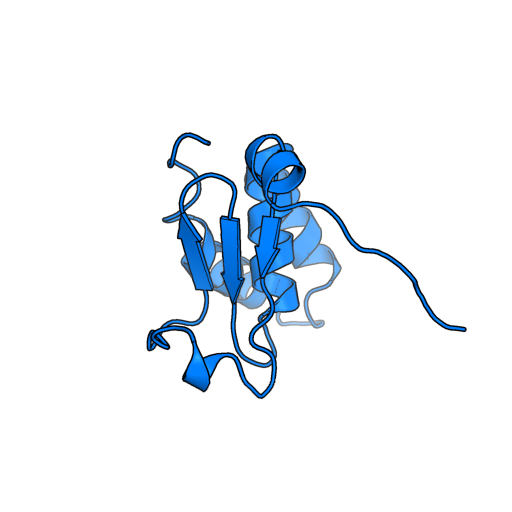A 1 98 ? -2.769 8.730 11.641 1.00 78.19 98 GLY A C 1
ATOM 723 O O . GLY A 1 98 ? -3.207 9.353 12.605 1.00 78.19 98 GLY A O 1
ATOM 724 N N . ALA A 1 99 ? -3.563 7.987 10.865 1.00 63.34 99 ALA A N 1
ATOM 725 C CA . ALA A 1 99 ? -4.989 7.840 11.142 1.00 63.34 99 ALA A CA 1
ATOM 726 C C . ALA A 1 99 ? -5.215 6.785 12.247 1.00 63.34 99 ALA A C 1
ATOM 728 O O . ALA A 1 99 ? -4.755 5.645 12.077 1.00 63.34 99 ALA 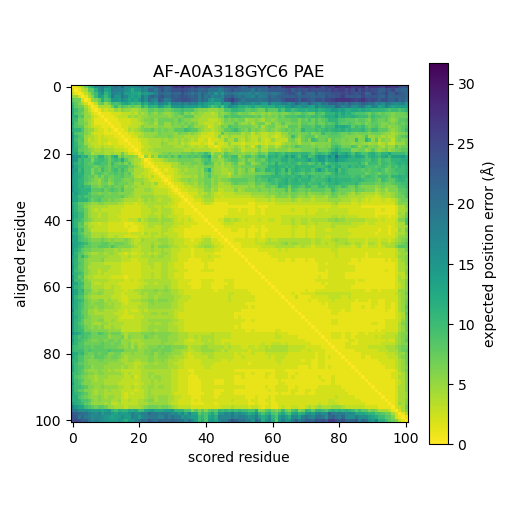A O 1
ATOM 729 N N . PRO A 1 100 ? -5.912 7.129 13.354 1.00 57.03 100 PRO A N 1
ATOM 730 C CA . PRO A 1 100 ? -6.317 6.137 14.348 1.00 57.03 100 PRO A CA 1
ATOM 731 C C . PRO A 1 100 ? -7.167 5.048 13.682 1.00 57.03 100 PRO A C 1
ATOM 733 O O . PRO A 1 100 ? -7.870 5.336 12.711 1.00 57.03 100 PRO A O 1
ATOM 736 N N . ALA A 1 101 ? -7.019 3.806 14.161 1.00 55.81 101 ALA A N 1
ATOM 737 C CA . ALA A 1 101 ? -7.826 2.661 13.732 1.00 55.81 101 ALA A CA 1
ATOM 738 C C . ALA A 1 101 ? -9.308 2.890 14.051 1.00 55.81 101 ALA A C 1
ATOM 740 O O . ALA A 1 101 ? -9.587 3.386 15.168 1.00 55.81 101 ALA A O 1
#

Radius of gyration: 14.44 Å; Cα contacts (8 Å, |Δi|>4): 107; chains: 1; bounding box: 40×36×27 Å

Secondary structure (DSSP, 8-state):
--------HHHHHH-S-EEE---TTHHHHS---SSSEEEETTEEEE-STTHHHHHHHHHHHHHH-HHHHHHHHHHHSPTT-HHHHHHHHHHHHGGGSSS--

InterPro domains:
  IPR029062 Class I glutamine amidotransferase-like [G3DSA:3.40.50.880] (2-95)
  IPR029062 Class I glutamine amidotransferase-like [SSF52317] (9-72)

Solvent-accessible surface area (backbone atoms only — not comparable to full-atom values): 6101 Å² total; per-residue (Å²): 137,84,84,91,82,84,80,54,75,71,58,59,73,73,40,85,66,44,81,47,78,71,52,96,62,43,74,81,81,43,90,82,69,101,57,60,51,53,64,57,48,34,39,36,37,36,46,72,97,56,18,66,57,40,53,50,37,41,53,36,27,66,75,66,30,61,66,54,17,44,51,57,43,34,73,72,32,57,90,96,38,31,66,62,48,29,53,56,39,45,70,58,36,58,86,53,66,79,54,68,108

Foldseek 3Di:
DDDPDDDDPVVVVVDQADEDEPDPCVVVPDDDDPAQKDDAARYIYGDDPCGVLLRQLQVCCQPPNNVRSLVVQLVPPDVPCRVVSSCVSCVRRVVPNPHHD

Mean predicted aligned error: 5.48 Å

Nearest PDB structures (foldseek):
  3bhn-assembly1_A-2  TM=6.615E-01  e=2.162E-03  Shewanella loihica PV-4
  4ogf-assembly1_A-2  TM=6.279E-01  e=1.616E+00  Homo sapiens
  3b3a-assembly1_A-2  TM=7.660E-01  e=2.395E+00  Homo sapiens
  5sya-assembly1_A-2  TM=6.615E-01  e=2.730E+00  Homo sapiens
  4n12-assembly1_A-2  TM=6.321E-01  e=2.730E+00  Homo sapiens

pLDDT: mean 88.01, std 12.77, range [38.78, 98.56]

Sequence (101 aa):
MVLEAQATLHEACSADVVLVGSGLQTREVADVLDQPFVARGNVATAGGCLASVYLAAWVIARQEGVDAARSAIHDVAPVGEKEEHVERAMRHVMPFLGAPA